Protein AF-A0A965A2P5-F1 (afdb_monomer)

Foldseek 3Di:
DDDDDDDDDDDDDDDDDDDDPPPPPDVDFQAEAEEEEEDAPPPCLVVVQVVVVVVVAAEDEPDALVCVVVVVVVLRDPPDNYHHYYYYDYDPVSVVSVVVSVVVSVVVPHNYYYD

Solvent-accessible surface area (backbone atoms only — not comparable to full-atom values): 7295 Å² total; per-residue (Å²): 141,81,88,77,90,75,82,87,86,86,80,87,82,91,77,83,84,84,74,84,76,74,70,73,89,62,93,73,67,71,60,32,40,36,39,33,44,54,57,63,92,87,69,47,62,65,59,56,44,52,58,36,41,78,73,66,31,50,66,44,69,73,64,57,66,86,51,49,63,55,53,55,56,62,49,40,57,90,84,62,89,73,34,45,37,32,40,36,46,72,48,73,71,56,50,62,55,36,58,59,53,54,50,56,44,43,75,73,62,32,52,72,48,78,88

Radius of gyration: 20.01 Å; Cα contacts (8 Å, |Δi|>4): 129; chains: 1; bounding box: 51×52×35 Å

Sequence (115 aa):
MRWPRQSRDCLHCVCASSRLRLRSRGSLGAVTDVLVITGLSGAGRSQAADDLEDLGWFVVDNLPTALVAQVVEMARQPGDTHHQLCLVVGNASQQADMVGMLRNLRDSGHRVRVL

pLDDT: mean 70.73, std 19.0, range [25.59, 93.0]

Secondary structure (DSSP, 8-state):
--------------------------------EEEEE--STTSSHHHHHHHHHHTT-EEEES--HHHHHHHHHHTT-TT-S--EEEEE--SHHHHHHHHHHHHHHHHTT-EE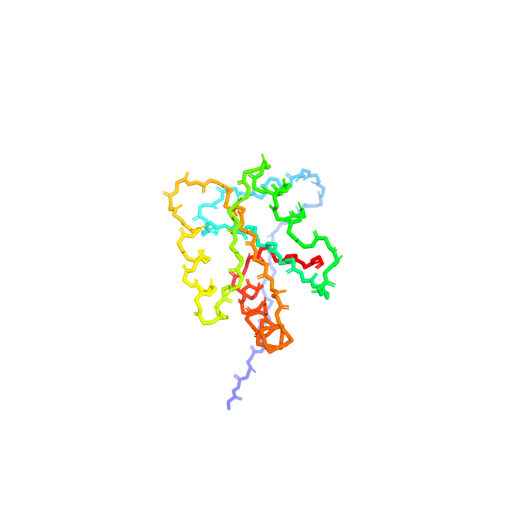EE-

Nearest PDB structures (foldseek):
  2lrh-assembly1_A  TM=5.781E-01  e=2.776E-03  synthetic construct
  2lr0-assembly1_A  TM=6.898E-01  e=2.051E-02  synthetic construct
  2lci-assembly1_A  TM=5.463E-01  e=4.269E-02  synthetic construct
  7sgl-assembly1_D  TM=3.814E-01  e=1.669E+00  Homo sapiens
  4q47-assembly1_A  TM=3.504E-01  e=3.251E+00  Deinococcus radiodurans R1 = ATCC 13939 = DSM 20539

Structure (mmCIF, N/CA/C/O backbone):
data_AF-A0A965A2P5-F1
#
_entry.id   AF-A0A965A2P5-F1
#
loop_
_atom_site.group_PDB
_atom_site.id
_atom_site.type_symbol
_atom_site.label_atom_id
_atom_site.label_alt_id
_atom_site.label_comp_id
_atom_site.label_asym_id
_atom_site.label_entity_id
_atom_site.label_seq_id
_atom_site.pdbx_PDB_ins_code
_atom_site.Cartn_x
_atom_site.Cartn_y
_atom_site.Cartn_z
_atom_site.occupancy
_atom_site.B_iso_or_equiv
_atom_site.auth_seq_id
_atom_site.auth_comp_id
_atom_site.auth_asym_id
_atom_site.auth_atom_id
_atom_site.pdbx_PDB_model_num
ATOM 1 N N . MET A 1 1 ? -7.164 -38.882 18.919 1.00 41.00 1 MET A N 1
ATOM 2 C CA . MET A 1 1 ? -7.378 -37.427 18.754 1.00 41.00 1 MET A CA 1
ATOM 3 C C . MET A 1 1 ? -8.632 -37.256 17.921 1.00 41.00 1 MET A C 1
ATOM 5 O O . MET A 1 1 ? -8.676 -37.712 16.789 1.00 41.00 1 MET A O 1
ATOM 9 N N . ARG A 1 2 ? -9.708 -36.838 18.588 1.00 29.02 2 ARG A N 1
ATOM 10 C CA . ARG A 1 2 ? -11.097 -37.194 18.283 1.00 29.02 2 ARG A CA 1
ATOM 11 C C . ARG A 1 2 ? -11.860 -35.905 17.989 1.00 29.02 2 ARG A C 1
ATOM 13 O O . ARG A 1 2 ? -11.960 -35.063 18.869 1.00 29.02 2 ARG A O 1
ATOM 20 N N . TRP A 1 3 ? -12.381 -35.766 16.777 1.00 25.59 3 TRP A N 1
ATOM 21 C CA . TRP A 1 3 ? -13.472 -34.840 16.470 1.00 25.59 3 TRP A CA 1
ATOM 22 C C . TRP A 1 3 ? -14.785 -35.511 16.897 1.00 25.59 3 TRP A C 1
ATOM 24 O O . TRP A 1 3 ? -15.054 -36.614 16.411 1.00 25.59 3 TRP A O 1
ATOM 34 N N . PRO A 1 4 ? -15.629 -34.903 17.747 1.00 40.41 4 PRO A N 1
ATOM 35 C CA . PRO A 1 4 ? -17.017 -35.306 17.850 1.00 40.41 4 PRO A CA 1
ATOM 36 C C . PRO A 1 4 ? -17.926 -34.269 17.180 1.00 40.41 4 PRO A C 1
ATOM 38 O O . PRO A 1 4 ? -18.017 -33.118 17.595 1.00 40.41 4 PRO A O 1
ATOM 41 N N . ARG A 1 5 ? -18.652 -34.734 16.157 1.00 48.00 5 ARG A N 1
ATOM 42 C CA . ARG A 1 5 ? -19.990 -34.232 15.829 1.00 48.00 5 ARG A CA 1
ATOM 43 C C . ARG A 1 5 ? -20.884 -34.405 17.062 1.00 48.00 5 ARG A C 1
ATOM 45 O O . ARG A 1 5 ? -21.020 -35.527 17.543 1.00 48.00 5 ARG A O 1
ATOM 52 N N . GLN A 1 6 ? -21.555 -33.340 17.480 1.00 46.50 6 GLN A N 1
ATOM 53 C CA . GLN A 1 6 ? -22.758 -33.391 18.314 1.00 46.50 6 GLN A CA 1
ATOM 54 C C . GLN A 1 6 ? -23.691 -32.301 17.759 1.00 46.50 6 GLN A C 1
ATOM 56 O O . GLN A 1 6 ? -23.354 -31.124 17.784 1.00 46.50 6 GLN A O 1
ATOM 61 N N . SER A 1 7 ? -24.600 -32.650 16.840 1.00 37.53 7 SER A N 1
ATOM 62 C CA . SER A 1 7 ? -26.007 -33.004 17.111 1.00 37.53 7 SER A CA 1
ATOM 63 C C . SER A 1 7 ? -26.698 -31.931 17.956 1.00 37.53 7 SER A C 1
ATOM 65 O O . SER A 1 7 ? -26.398 -31.782 19.128 1.00 37.53 7 SER A O 1
ATOM 67 N N . ARG A 1 8 ? -27.503 -31.083 17.309 1.00 42.78 8 ARG A N 1
ATOM 68 C CA . ARG A 1 8 ? -28.975 -31.169 17.354 1.00 42.78 8 ARG A CA 1
ATOM 69 C C . ARG A 1 8 ? -29.522 -30.911 18.759 1.00 42.78 8 ARG A C 1
ATOM 71 O O . ARG A 1 8 ? -29.879 -31.855 19.441 1.00 42.78 8 ARG A O 1
ATOM 78 N N . ASP A 1 9 ? -29.701 -29.633 19.065 1.00 39.19 9 ASP A N 1
ATOM 79 C CA . ASP A 1 9 ? -30.847 -29.166 19.838 1.00 39.19 9 ASP A CA 1
ATOM 80 C C . ASP A 1 9 ? -31.487 -28.019 19.053 1.00 39.19 9 ASP A C 1
ATOM 82 O O . ASP A 1 9 ? -31.053 -26.868 19.061 1.00 39.19 9 ASP A O 1
ATOM 86 N N . CYS A 1 10 ? -32.477 -28.399 18.248 1.00 40.28 10 CYS A N 1
ATOM 87 C CA . CYS A 1 10 ? -33.472 -27.493 17.702 1.00 40.28 10 CYS A CA 1
ATOM 88 C C . CYS A 1 10 ? -34.466 -27.181 18.815 1.00 40.28 10 CYS A C 1
ATOM 90 O O . CYS A 1 10 ? -35.017 -28.131 19.356 1.00 40.28 10 CYS A O 1
ATOM 92 N N . LEU A 1 11 ? -34.775 -25.905 19.062 1.00 43.75 11 LEU A N 1
ATOM 93 C CA . LEU A 1 11 ? -36.150 -25.417 19.259 1.00 43.75 11 LEU A CA 1
ATOM 94 C C . LEU A 1 11 ? -36.168 -23.884 19.414 1.00 43.75 11 LEU A C 1
ATOM 96 O O . LEU A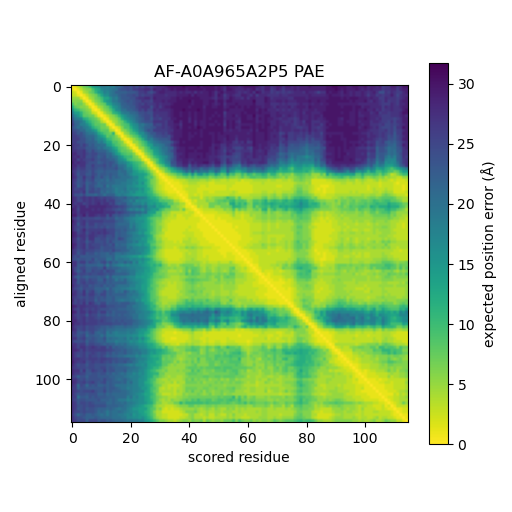 1 11 ? -35.444 -23.328 20.229 1.00 43.75 11 LEU A O 1
ATOM 100 N N . HIS A 1 12 ? -37.059 -23.256 18.637 1.00 37.28 12 HIS A N 1
ATOM 101 C CA . HIS A 1 12 ? -37.387 -21.823 18.533 1.00 37.28 12 HIS A CA 1
ATOM 102 C C . HIS A 1 12 ? -36.300 -20.914 17.921 1.00 37.28 12 HIS A C 1
ATOM 104 O O . HIS A 1 12 ? -35.183 -20.850 18.397 1.00 37.28 12 HIS A O 1
ATOM 110 N N . CYS A 1 13 ? -36.530 -20.130 16.865 1.00 30.77 13 CYS A N 1
ATOM 111 C CA . CYS A 1 13 ? -37.760 -19.506 16.394 1.00 30.77 13 CYS A CA 1
ATOM 112 C C . CYS A 1 13 ? -37.619 -19.152 14.897 1.00 30.77 13 CYS A C 1
ATOM 114 O O . CYS A 1 13 ? -36.551 -18.746 14.439 1.00 30.77 13 CYS A O 1
ATOM 116 N N . VAL A 1 14 ? -38.703 -19.310 14.140 1.00 50.84 14 VAL A N 1
ATOM 117 C CA . VAL A 1 14 ? -38.848 -18.887 12.740 1.00 50.84 14 VAL A CA 1
ATOM 118 C C . VAL A 1 14 ? -38.842 -17.358 12.664 1.00 50.84 14 VAL A C 1
ATOM 120 O O . VAL A 1 14 ? -39.604 -16.730 13.388 1.00 50.84 14 VAL A O 1
ATOM 123 N N . CYS A 1 15 ? -38.082 -16.757 11.742 1.00 33.34 15 CYS A N 1
ATOM 124 C CA . CYS A 1 15 ? -38.563 -15.573 11.019 1.00 33.34 15 CYS A CA 1
ATOM 125 C C . CYS A 1 15 ? -37.743 -15.332 9.744 1.00 33.34 15 CYS A C 1
ATOM 127 O O . CYS A 1 15 ? -36.595 -14.884 9.784 1.00 33.34 15 CYS A O 1
ATOM 129 N N . ALA A 1 16 ? -38.350 -15.644 8.601 1.00 52.34 16 ALA A N 1
ATOM 130 C CA . ALA A 1 16 ? -37.975 -15.056 7.330 1.00 52.34 16 ALA A CA 1
ATOM 131 C C . ALA A 1 16 ? -38.311 -13.555 7.335 1.00 52.34 16 ALA A C 1
ATOM 133 O O . ALA A 1 16 ? -39.257 -13.123 7.988 1.00 52.34 16 ALA A O 1
ATOM 134 N N . SER A 1 17 ? -37.582 -12.813 6.505 1.00 48.44 17 SER A N 1
ATOM 135 C CA . SER A 1 17 ? -37.901 -11.465 6.027 1.00 48.44 17 SER A CA 1
ATOM 136 C C . SER A 1 17 ? -37.445 -10.272 6.867 1.00 48.44 17 SER A C 1
ATOM 138 O O . SER A 1 17 ? -37.768 -10.091 8.036 1.00 48.44 17 SER A O 1
ATOM 140 N N . SER A 1 18 ? -36.850 -9.352 6.110 1.00 39.47 18 SER A N 1
ATOM 141 C CA . SER A 1 18 ? -36.759 -7.914 6.339 1.00 39.47 18 SER A CA 1
ATOM 142 C C . SER A 1 18 ? -35.588 -7.387 7.167 1.00 39.47 18 SER A C 1
ATOM 144 O O . SER A 1 18 ? -35.168 -7.946 8.173 1.00 39.47 18 SER A O 1
ATOM 146 N N . ARG A 1 19 ? -35.140 -6.217 6.701 1.00 41.22 19 ARG A N 1
ATOM 147 C CA . ARG A 1 19 ? -34.220 -5.266 7.325 1.00 41.22 19 ARG A CA 1
ATOM 148 C C . ARG A 1 19 ? -32.764 -5.680 7.294 1.00 41.22 19 ARG A C 1
ATOM 150 O O . ARG A 1 19 ? -32.254 -6.374 8.165 1.00 41.22 19 ARG A O 1
ATOM 157 N N . LEU A 1 20 ? -32.096 -5.143 6.270 1.00 43.22 20 LEU A N 1
ATOM 158 C CA . LEU A 1 20 ? -30.966 -4.239 6.465 1.00 43.22 20 LEU A CA 1
ATOM 159 C C . LEU A 1 20 ? -30.293 -4.481 7.820 1.00 43.22 20 LEU A C 1
ATOM 161 O O . LEU A 1 20 ? -30.565 -3.784 8.798 1.00 43.22 20 LEU A O 1
ATOM 165 N N . ARG A 1 21 ? -29.449 -5.517 7.896 1.00 36.66 21 ARG A N 1
ATOM 166 C CA . ARG A 1 21 ? -28.506 -5.616 9.002 1.00 36.66 21 ARG A CA 1
ATOM 167 C C . ARG A 1 21 ? -27.553 -4.449 8.801 1.00 36.66 21 ARG A C 1
ATOM 169 O O . ARG A 1 21 ? -26.528 -4.584 8.139 1.00 36.66 21 ARG A O 1
ATOM 176 N N . LEU A 1 22 ? -27.922 -3.306 9.375 1.00 44.50 22 LEU A N 1
ATOM 177 C CA . LEU A 1 22 ? -26.990 -2.431 10.060 1.00 44.50 22 LEU A CA 1
ATOM 178 C C . LEU A 1 22 ? -26.169 -3.369 10.939 1.00 44.50 22 LEU A C 1
ATOM 180 O O . LEU A 1 22 ? -26.570 -3.729 12.045 1.00 44.50 22 LEU A O 1
ATOM 184 N N . ARG A 1 23 ? -25.083 -3.894 10.359 1.00 42.31 23 ARG A N 1
ATOM 185 C CA . ARG A 1 23 ? -24.050 -4.593 11.098 1.00 42.31 23 ARG A CA 1
ATOM 186 C C . ARG A 1 23 ? -23.635 -3.579 12.136 1.00 42.31 23 ARG A C 1
ATOM 188 O O . ARG A 1 23 ? -23.101 -2.528 11.793 1.00 42.31 23 ARG A O 1
ATOM 195 N N . SER A 1 24 ? -24.025 -3.879 13.366 1.00 41.44 24 SER A N 1
ATOM 196 C CA . SER A 1 24 ? -23.486 -3.326 14.588 1.00 41.44 24 SER A CA 1
ATOM 197 C C . SER A 1 24 ? -22.106 -2.739 14.317 1.00 41.44 24 SER A C 1
ATOM 199 O O . SER A 1 24 ? -21.156 -3.489 14.074 1.00 41.44 24 SER A O 1
ATOM 201 N N . ARG A 1 25 ? -22.005 -1.407 14.370 1.00 45.88 25 ARG A N 1
ATOM 202 C CA . ARG A 1 25 ? -20.755 -0.694 14.648 1.00 45.88 25 ARG A CA 1
ATOM 203 C C . ARG A 1 25 ? -20.333 -1.027 16.087 1.00 45.88 25 ARG A C 1
ATOM 205 O O . ARG A 1 25 ? -20.275 -0.161 16.948 1.00 45.88 25 ARG A O 1
ATOM 212 N N . GLY A 1 26 ? -20.161 -2.316 16.371 1.00 36.94 26 GLY A N 1
ATOM 213 C CA . GLY A 1 26 ? -19.482 -2.779 17.563 1.00 36.94 26 GLY A CA 1
ATOM 214 C C . GLY A 1 26 ? -18.025 -2.373 17.417 1.00 36.94 26 GLY A C 1
ATOM 215 O O . GLY A 1 26 ? -17.452 -2.511 16.339 1.00 36.94 26 GLY A O 1
ATOM 216 N N . SER A 1 27 ? -17.455 -1.842 18.485 1.00 49.69 27 SER A N 1
ATOM 217 C CA . SER A 1 27 ? -16.062 -1.427 18.623 1.00 49.69 27 SER A CA 1
ATOM 218 C C . SER A 1 27 ? -15.080 -2.615 18.572 1.00 49.69 27 SER A C 1
ATOM 220 O O . SER A 1 27 ? -14.332 -2.860 19.514 1.00 49.69 27 SER A O 1
ATOM 222 N N . LEU A 1 28 ? -15.097 -3.392 17.489 1.00 47.06 28 LEU A N 1
ATOM 223 C CA . LEU A 1 28 ? -14.294 -4.597 17.275 1.00 47.06 28 LEU A CA 1
ATOM 224 C C . LEU A 1 28 ? -13.145 -4.289 16.310 1.00 47.06 28 LEU A C 1
ATOM 226 O O . LEU A 1 28 ? -13.258 -4.595 15.131 1.00 47.06 28 LEU A O 1
ATOM 230 N N . GLY A 1 29 ? -12.070 -3.680 16.825 1.00 50.72 29 GLY A N 1
ATOM 231 C CA . GLY A 1 29 ? -10.821 -3.396 16.102 1.00 50.72 29 GLY A CA 1
ATOM 232 C C . GLY A 1 29 ? -10.985 -2.397 14.952 1.00 50.72 29 GLY A C 1
ATOM 233 O O . GLY A 1 29 ? -11.798 -2.593 14.057 1.00 50.72 29 GLY A O 1
ATOM 234 N N . ALA A 1 30 ? -10.212 -1.312 14.931 1.00 58.69 30 ALA A N 1
ATOM 235 C CA . ALA A 1 30 ? -10.223 -0.416 13.777 1.00 58.69 30 ALA A CA 1
ATOM 236 C C . ALA A 1 30 ? -9.867 -1.222 12.507 1.00 58.69 30 ALA A C 1
ATOM 238 O O . ALA A 1 30 ? -8.797 -1.835 12.417 1.00 58.69 30 ALA A O 1
ATOM 239 N N . VAL A 1 31 ? -10.817 -1.307 11.568 1.00 62.41 31 VAL A N 1
ATOM 240 C CA . VAL A 1 31 ? -10.614 -1.941 10.263 1.00 62.41 31 VAL A CA 1
ATOM 241 C C . VAL A 1 31 ? -9.901 -0.917 9.394 1.00 62.41 31 VAL A C 1
ATOM 243 O O . VAL A 1 31 ? -10.518 0.042 8.945 1.00 62.41 31 VAL A O 1
ATOM 246 N N . THR A 1 32 ? -8.602 -1.112 9.195 1.00 77.75 32 THR A N 1
ATOM 247 C CA . THR A 1 32 ? -7.785 -0.288 8.293 1.00 77.75 32 THR A CA 1
ATOM 248 C C . THR A 1 32 ? -8.054 -0.678 6.838 1.00 77.75 32 THR A C 1
ATOM 250 O O . THR A 1 32 ? -8.011 -1.869 6.496 1.00 77.75 32 THR A O 1
ATOM 253 N N . ASP A 1 33 ? -8.328 0.314 5.993 1.00 85.94 33 ASP A N 1
ATOM 254 C CA . ASP A 1 33 ? -8.341 0.161 4.540 1.00 85.94 33 ASP A CA 1
ATOM 255 C C . ASP A 1 33 ? -6.898 0.295 4.045 1.00 85.94 33 ASP A C 1
ATOM 257 O O . ASP A 1 33 ? -6.259 1.327 4.232 1.00 85.94 33 ASP A O 1
ATOM 261 N N . VAL A 1 34 ? -6.367 -0.769 3.443 1.00 87.75 34 VAL A N 1
ATOM 262 C CA . VAL A 1 34 ? -4.992 -0.816 2.938 1.00 87.75 34 VAL A CA 1
ATOM 263 C C . VAL A 1 34 ? -5.029 -0.946 1.423 1.00 87.75 34 VAL A C 1
ATOM 265 O O . VAL A 1 34 ? -5.551 -1.920 0.876 1.00 87.75 34 VAL A O 1
ATOM 268 N N . LEU A 1 35 ? -4.453 0.027 0.738 1.00 90.19 35 LEU A N 1
ATOM 269 C CA . LEU A 1 35 ? -4.257 0.040 -0.699 1.00 90.19 35 LEU A CA 1
ATOM 270 C C . LEU A 1 35 ? -2.782 -0.201 -0.994 1.00 90.19 35 LEU A C 1
ATOM 272 O O . LEU A 1 35 ? -1.914 0.387 -0.362 1.00 90.19 35 LEU A O 1
ATOM 276 N N . VAL A 1 36 ? -2.489 -1.079 -1.942 1.00 88.88 36 VAL A N 1
ATOM 277 C CA . VAL A 1 36 ? -1.123 -1.323 -2.400 1.00 88.88 36 VAL A CA 1
ATOM 278 C C . VAL A 1 36 ? -1.029 -0.929 -3.857 1.00 88.88 36 VAL A C 1
ATOM 280 O O . VAL A 1 36 ? -1.713 -1.522 -4.687 1.00 88.88 36 VAL A O 1
ATOM 283 N N . ILE A 1 37 ? -0.178 0.044 -4.161 1.00 89.19 37 ILE A N 1
ATOM 284 C CA . ILE A 1 37 ? 0.162 0.420 -5.530 1.00 89.19 37 ILE A CA 1
ATOM 285 C C . ILE A 1 37 ? 1.413 -0.350 -5.929 1.00 89.19 37 ILE A C 1
ATOM 287 O O . ILE A 1 37 ? 2.467 -0.232 -5.298 1.00 89.19 37 ILE A O 1
ATOM 291 N N . THR A 1 38 ? 1.316 -1.113 -7.008 1.00 86.19 38 THR A N 1
ATOM 292 C CA . THR A 1 38 ? 2.460 -1.790 -7.618 1.00 86.19 38 THR A CA 1
ATOM 293 C C . THR A 1 38 ? 2.513 -1.500 -9.118 1.00 86.19 38 THR A C 1
ATOM 295 O O . THR A 1 38 ? 1.604 -0.914 -9.693 1.00 86.19 38 THR A O 1
ATOM 298 N N . GLY A 1 39 ? 3.632 -1.821 -9.767 1.00 82.25 39 GLY A N 1
ATOM 299 C CA . GLY A 1 39 ? 3.836 -1.546 -11.189 1.00 82.25 39 GLY A CA 1
ATOM 300 C C . GLY A 1 39 ? 5.292 -1.287 -11.559 1.00 82.25 39 GLY A C 1
ATOM 301 O O . GLY A 1 39 ? 6.125 -0.936 -10.722 1.00 82.25 39 GLY A O 1
ATOM 302 N N . LEU A 1 40 ? 5.607 -1.460 -12.842 1.00 78.56 40 LEU A N 1
ATOM 303 C CA . LEU A 1 40 ? 6.940 -1.189 -13.385 1.00 78.56 40 LEU A CA 1
ATOM 304 C C . LEU A 1 40 ? 7.293 0.308 -13.290 1.00 78.56 40 LEU A C 1
ATOM 306 O O . LEU A 1 40 ? 6.428 1.166 -13.097 1.00 78.56 40 LEU A O 1
ATOM 310 N N . SER A 1 41 ? 8.584 0.629 -13.407 1.00 75.50 41 SER A N 1
ATOM 311 C CA . SER A 1 41 ? 9.044 2.022 -13.480 1.00 75.50 41 SER A CA 1
ATOM 312 C C . SER A 1 41 ? 8.340 2.751 -14.632 1.00 75.50 41 SER A C 1
ATOM 314 O O . SER A 1 41 ? 8.301 2.235 -15.747 1.00 75.50 41 SER A O 1
ATOM 316 N N . GLY A 1 42 ? 7.750 3.917 -14.356 1.00 79.56 42 GLY A N 1
ATOM 317 C CA . GLY A 1 42 ? 6.988 4.697 -15.340 1.00 79.56 42 GLY A CA 1
ATOM 318 C C . GLY A 1 42 ? 5.494 4.363 -15.455 1.00 79.56 42 GLY A C 1
ATOM 319 O O . GLY A 1 42 ? 4.801 5.019 -16.221 1.00 79.56 42 GLY A O 1
ATOM 320 N N . ALA A 1 43 ? 4.956 3.421 -14.671 1.00 84.56 43 ALA A N 1
ATOM 321 C CA . ALA A 1 43 ? 3.524 3.080 -14.682 1.00 84.56 43 ALA A CA 1
ATOM 322 C C . ALA A 1 43 ? 2.600 4.128 -14.015 1.00 84.56 43 ALA A C 1
ATOM 324 O O . ALA A 1 43 ? 1.434 3.846 -13.767 1.00 84.56 43 ALA A O 1
ATOM 325 N N . GLY A 1 44 ? 3.112 5.317 -13.680 1.00 86.94 44 GLY A N 1
ATOM 326 C CA . GLY A 1 44 ? 2.338 6.361 -12.997 1.00 86.94 44 GLY A CA 1
ATOM 327 C C . GLY A 1 44 ? 2.129 6.130 -11.496 1.00 86.94 44 GLY A C 1
ATOM 328 O O . GLY A 1 44 ? 1.263 6.763 -10.910 1.00 86.94 44 GLY A O 1
ATOM 329 N N . ARG A 1 45 ? 2.922 5.255 -10.853 1.00 89.31 45 ARG A N 1
ATOM 330 C CA . ARG A 1 45 ? 2.805 4.955 -9.409 1.00 89.31 45 ARG A CA 1
ATOM 331 C C . ARG A 1 45 ? 2.910 6.197 -8.526 1.00 89.31 45 ARG A C 1
ATOM 333 O O . ARG A 1 45 ? 2.134 6.320 -7.592 1.00 89.31 45 ARG A O 1
ATOM 340 N N . SER A 1 46 ? 3.851 7.089 -8.837 1.00 88.31 46 SER A N 1
ATOM 341 C CA . SER A 1 46 ? 4.031 8.350 -8.110 1.00 88.31 46 SER A CA 1
ATOM 342 C C . SER A 1 46 ? 2.818 9.261 -8.274 1.00 88.31 46 SER A C 1
ATOM 344 O O . SER A 1 46 ? 2.303 9.733 -7.280 1.00 88.31 46 SER A O 1
ATOM 346 N N . GLN A 1 47 ? 2.270 9.385 -9.488 1.00 91.69 47 GLN A N 1
ATOM 347 C CA . GLN A 1 47 ? 1.055 10.175 -9.702 1.00 91.69 47 GLN A CA 1
ATOM 348 C C . GLN A 1 47 ? -0.140 9.608 -8.925 1.00 91.69 47 GLN A C 1
ATOM 350 O O . GLN A 1 47 ? -0.861 10.347 -8.275 1.00 91.69 47 GLN A O 1
ATOM 355 N N . ALA A 1 48 ? -0.333 8.286 -8.950 1.00 90.94 48 ALA A N 1
ATOM 356 C CA . ALA A 1 48 ? -1.407 7.648 -8.193 1.00 90.94 48 ALA A CA 1
ATOM 357 C C . ALA A 1 48 ? -1.221 7.790 -6.671 1.00 90.94 48 ALA A C 1
ATOM 359 O O . ALA A 1 48 ? -2.202 7.840 -5.938 1.00 90.94 48 ALA A O 1
ATOM 360 N N . ALA A 1 49 ? 0.025 7.827 -6.198 1.00 89.75 49 ALA A N 1
ATOM 361 C CA . ALA A 1 49 ? 0.360 8.116 -4.811 1.00 89.75 49 ALA A CA 1
ATOM 362 C C . ALA A 1 49 ? 0.016 9.566 -4.443 1.00 89.75 49 ALA A C 1
ATOM 364 O O . ALA A 1 49 ? -0.690 9.765 -3.460 1.00 89.75 49 ALA A O 1
ATOM 365 N N . ASP A 1 50 ? 0.429 10.534 -5.260 1.00 91.38 50 ASP A N 1
ATOM 366 C CA . ASP A 1 50 ? 0.135 11.957 -5.058 1.00 91.38 50 ASP A CA 1
ATOM 367 C C . ASP A 1 50 ? -1.388 12.200 -5.021 1.00 91.38 50 ASP A C 1
ATOM 369 O O . ASP A 1 50 ? -1.909 12.801 -4.084 1.00 91.38 50 ASP A O 1
ATOM 373 N N . ASP A 1 51 ? -2.132 11.622 -5.973 1.00 93.00 51 ASP A N 1
ATOM 374 C CA . ASP A 1 51 ? -3.595 11.732 -6.029 1.00 93.00 51 ASP A CA 1
ATOM 375 C C . ASP A 1 51 ? -4.272 11.135 -4.775 1.00 93.00 51 ASP A C 1
ATOM 377 O O . ASP A 1 51 ? -5.318 11.607 -4.328 1.00 93.00 51 ASP A O 1
ATOM 381 N N . LEU A 1 52 ? -3.709 10.064 -4.204 1.00 90.50 52 LEU A N 1
ATOM 382 C CA . LEU A 1 52 ? -4.229 9.451 -2.979 1.00 90.50 52 LEU A CA 1
ATOM 383 C C . LEU A 1 52 ? -3.917 10.290 -1.741 1.00 90.50 52 LEU A C 1
ATOM 385 O O . LEU A 1 52 ? -4.763 10.375 -0.849 1.00 90.50 52 LEU A O 1
ATOM 389 N N . GLU A 1 53 ? -2.739 10.904 -1.685 1.00 89.50 53 GLU A N 1
ATOM 390 C CA . GLU A 1 53 ? -2.366 11.827 -0.614 1.00 89.50 53 GLU A CA 1
ATOM 391 C C . GLU A 1 53 ? -3.324 13.025 -0.576 1.00 89.50 53 GLU A C 1
ATOM 393 O O . GLU A 1 53 ? -3.870 13.342 0.484 1.00 89.50 53 GLU A O 1
ATOM 398 N N . ASP A 1 54 ? -3.655 13.590 -1.741 1.00 90.62 54 ASP A N 1
ATOM 399 C CA . ASP A 1 54 ? -4.651 14.661 -1.884 1.00 90.62 54 ASP A CA 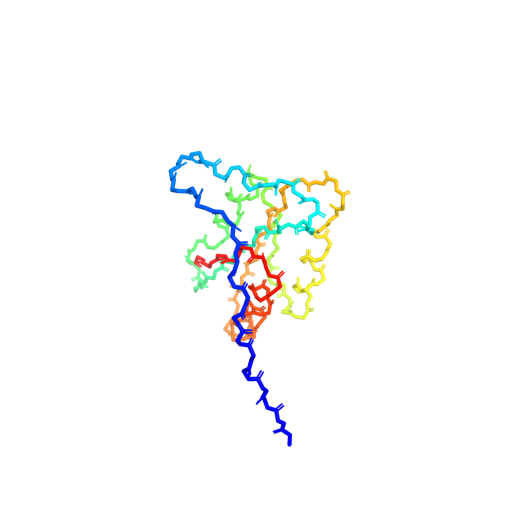1
ATOM 400 C C . ASP A 1 54 ? -6.058 14.239 -1.419 1.00 90.62 54 ASP A C 1
ATOM 402 O O . ASP A 1 54 ? -6.837 15.051 -0.912 1.00 90.62 54 ASP A O 1
ATOM 406 N N . LEU A 1 55 ? -6.394 12.952 -1.550 1.00 88.69 55 LEU A N 1
ATOM 407 C CA . LEU A 1 55 ? -7.648 12.368 -1.058 1.00 88.69 55 LEU A CA 1
ATOM 408 C C . LEU A 1 55 ? -7.627 12.051 0.447 1.00 88.69 55 LEU A C 1
ATOM 410 O O . LEU A 1 55 ? -8.636 11.583 0.982 1.00 88.69 55 LEU A O 1
ATOM 414 N N . GLY A 1 56 ? -6.511 12.310 1.132 1.00 85.38 56 GLY A N 1
ATOM 415 C CA . GLY A 1 56 ? -6.344 12.086 2.566 1.00 85.38 56 GLY A CA 1
ATOM 416 C C . GLY A 1 56 ? -5.864 10.683 2.938 1.00 85.38 56 GLY A C 1
ATOM 417 O O . GLY A 1 56 ? -6.005 10.283 4.095 1.00 85.38 56 GLY A O 1
ATOM 418 N N . TRP A 1 57 ? -5.309 9.921 1.990 1.00 89.19 57 TRP A N 1
ATOM 419 C CA . TRP A 1 57 ? -4.653 8.650 2.298 1.00 89.19 57 TRP A CA 1
ATOM 420 C C . TRP A 1 57 ? -3.271 8.894 2.898 1.00 89.19 57 TRP A C 1
ATOM 422 O O . TRP A 1 57 ? -2.515 9.747 2.443 1.00 89.19 57 TRP A O 1
ATOM 432 N N . PHE A 1 58 ? -2.891 8.070 3.873 1.00 87.75 58 PHE A N 1
ATOM 433 C CA . PHE A 1 58 ? -1.518 8.030 4.352 1.00 87.75 58 PHE A CA 1
ATOM 434 C C . PHE A 1 58 ? -0.673 7.198 3.388 1.00 87.75 58 PHE A C 1
ATOM 436 O O . PHE A 1 58 ? -0.777 5.971 3.367 1.00 87.75 58 PHE A O 1
ATOM 443 N N . VAL A 1 59 ? 0.131 7.859 2.560 1.00 88.81 59 VAL A N 1
ATOM 444 C CA . VAL A 1 59 ? 0.933 7.206 1.524 1.00 88.81 59 VAL A CA 1
ATOM 445 C C . VAL A 1 59 ? 2.347 6.931 2.029 1.00 88.81 59 VAL A C 1
ATOM 447 O O . VAL A 1 59 ? 3.015 7.807 2.571 1.00 88.81 59 VAL A O 1
ATOM 450 N N . VAL A 1 60 ? 2.824 5.700 1.838 1.00 87.31 60 VAL A N 1
ATOM 451 C CA . VAL A 1 60 ? 4.189 5.289 2.179 1.00 87.31 60 VAL A CA 1
ATOM 452 C C . VAL A 1 60 ? 4.823 4.582 0.987 1.00 87.31 60 VAL A C 1
ATOM 454 O O . VAL A 1 60 ? 4.354 3.523 0.565 1.00 87.31 60 VAL A O 1
ATOM 457 N N . ASP A 1 61 ? 5.910 5.146 0.463 1.00 85.69 61 ASP A N 1
ATOM 458 C CA . ASP A 1 61 ? 6.684 4.566 -0.639 1.00 85.69 61 ASP A CA 1
ATOM 459 C C . ASP A 1 61 ? 7.954 3.858 -0.150 1.00 85.69 61 ASP A C 1
ATOM 461 O O . ASP A 1 61 ? 8.514 4.174 0.900 1.00 85.69 61 ASP A O 1
ATOM 465 N N . ASN A 1 62 ? 8.401 2.871 -0.928 1.00 76.75 62 ASN A N 1
ATOM 466 C CA . ASN A 1 62 ? 9.625 2.094 -0.735 1.00 76.75 62 ASN A CA 1
ATOM 467 C C . ASN A 1 62 ? 9.780 1.464 0.660 1.00 76.75 62 ASN A C 1
ATOM 469 O O . ASN A 1 62 ? 10.898 1.164 1.088 1.00 76.75 62 ASN A O 1
ATOM 473 N N . LEU A 1 63 ? 8.670 1.207 1.358 1.00 78.94 63 LEU A N 1
ATOM 474 C CA . LEU A 1 63 ? 8.705 0.635 2.697 1.00 78.94 63 LEU A CA 1
ATOM 475 C C . LEU A 1 63 ? 9.223 -0.817 2.657 1.00 78.94 63 LEU A C 1
ATOM 477 O O . LEU A 1 63 ? 8.723 -1.637 1.879 1.00 78.94 63 LEU A O 1
ATOM 481 N N . PRO A 1 64 ? 10.189 -1.187 3.514 1.00 79.94 64 PRO A N 1
ATOM 482 C CA . PRO A 1 64 ? 10.538 -2.583 3.733 1.00 79.94 64 PRO A CA 1
ATOM 483 C C . PRO A 1 64 ? 9.322 -3.377 4.222 1.00 79.94 64 PRO A C 1
ATOM 485 O O . PRO A 1 64 ? 8.637 -2.959 5.156 1.00 79.94 64 PRO A O 1
ATOM 488 N N . THR A 1 65 ? 9.096 -4.568 3.664 1.00 78.75 65 THR A N 1
ATOM 489 C CA . THR A 1 65 ? 7.953 -5.433 4.013 1.00 78.75 65 THR A CA 1
ATOM 490 C C . THR A 1 65 ? 7.866 -5.729 5.517 1.00 78.75 65 THR A C 1
ATOM 492 O O . THR A 1 65 ? 6.773 -5.834 6.068 1.00 78.75 65 THR A O 1
ATOM 495 N N . ALA A 1 66 ? 9.011 -5.787 6.206 1.00 80.69 66 ALA A N 1
ATOM 496 C CA . ALA A 1 66 ? 9.090 -5.992 7.652 1.00 80.69 66 ALA A CA 1
ATOM 497 C C . ALA A 1 66 ? 8.429 -4.871 8.483 1.00 80.69 66 ALA A C 1
ATOM 499 O O . ALA A 1 66 ? 7.958 -5.131 9.587 1.00 80.69 66 ALA A O 1
ATOM 500 N N . LEU A 1 67 ? 8.372 -3.640 7.963 1.00 81.12 67 LEU A N 1
ATOM 501 C CA . LEU A 1 67 ? 7.813 -2.478 8.665 1.00 81.12 67 LEU A CA 1
ATOM 502 C C . LEU A 1 67 ? 6.328 -2.251 8.359 1.00 81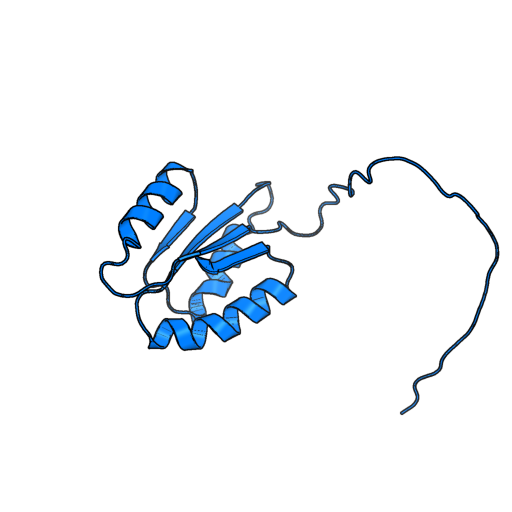.12 67 LEU A C 1
ATOM 504 O O . LEU A 1 67 ? 5.657 -1.526 9.089 1.00 81.12 67 LEU A O 1
ATOM 508 N N . VAL A 1 68 ? 5.784 -2.905 7.328 1.00 81.69 68 VAL A N 1
ATOM 509 C CA . VAL A 1 68 ? 4.370 -2.781 6.932 1.00 81.69 68 VAL A CA 1
ATOM 510 C C . VAL A 1 68 ? 3.437 -3.088 8.102 1.00 81.69 68 VAL A C 1
ATOM 512 O O . VAL A 1 68 ? 2.487 -2.352 8.340 1.00 81.69 68 VAL A O 1
ATOM 515 N N . ALA A 1 69 ? 3.730 -4.145 8.865 1.00 79.94 69 ALA A N 1
ATOM 516 C CA . ALA A 1 69 ? 2.927 -4.537 10.023 1.00 79.94 69 ALA A CA 1
ATOM 517 C C . ALA A 1 69 ? 2.846 -3.421 11.075 1.00 79.94 69 ALA A C 1
ATOM 519 O O . ALA A 1 69 ? 1.779 -3.155 11.621 1.00 79.94 69 ALA A O 1
ATOM 520 N N . GLN A 1 70 ? 3.973 -2.754 11.334 1.00 82.38 70 GLN A N 1
ATOM 521 C CA . GLN A 1 70 ? 4.050 -1.666 12.304 1.00 82.38 70 GLN A CA 1
ATOM 522 C C . GLN A 1 70 ? 3.292 -0.438 11.812 1.00 82.38 70 GLN A C 1
ATOM 524 O O . GLN A 1 70 ? 2.546 0.150 12.584 1.00 82.38 70 GLN A O 1
ATOM 529 N N . VAL A 1 71 ? 3.420 -0.088 10.530 1.00 82.38 71 VAL A N 1
ATOM 530 C CA . VAL A 1 71 ? 2.682 1.038 9.938 1.00 82.38 71 VAL A CA 1
ATOM 531 C C . VAL A 1 71 ? 1.174 0.790 9.979 1.00 82.38 71 VAL A C 1
ATOM 533 O O . VAL A 1 71 ? 0.425 1.689 10.348 1.00 82.38 71 VAL A O 1
ATOM 536 N N . VAL A 1 72 ? 0.719 -0.430 9.681 1.00 79.69 72 VAL A N 1
ATOM 537 C CA . VAL A 1 72 ? -0.703 -0.803 9.795 1.00 79.69 72 VAL A CA 1
ATOM 538 C C . VAL A 1 72 ? -1.196 -0.694 11.241 1.00 79.69 72 VAL A C 1
ATOM 540 O O . VAL A 1 72 ? -2.310 -0.230 11.474 1.00 79.69 72 VAL A O 1
ATOM 543 N N . GLU A 1 73 ? -0.376 -1.085 12.217 1.00 78.31 73 GLU A N 1
ATOM 544 C CA . GLU A 1 73 ? -0.737 -0.993 13.635 1.00 78.31 73 GLU A CA 1
ATOM 545 C C . GLU A 1 73 ? -0.687 0.454 14.164 1.00 78.31 73 GLU A C 1
ATOM 547 O O . GLU A 1 73 ? -1.490 0.849 15.006 1.00 78.31 73 GLU A O 1
ATOM 552 N N . MET A 1 74 ? 0.200 1.297 13.630 1.00 74.50 74 MET A N 1
ATOM 553 C CA . MET A 1 74 ? 0.190 2.740 13.891 1.00 74.50 74 MET A CA 1
ATOM 554 C C . MET A 1 74 ? -1.038 3.411 13.273 1.00 74.50 74 MET A C 1
ATOM 556 O O . MET A 1 74 ? -1.661 4.257 13.910 1.00 74.50 74 MET A O 1
ATOM 560 N N . ALA A 1 75 ? -1.449 2.965 12.087 1.00 72.44 75 ALA A N 1
ATOM 561 C CA . ALA A 1 75 ? -2.707 3.334 11.443 1.00 72.44 75 ALA A CA 1
ATOM 562 C C . ALA A 1 75 ? -3.936 2.702 12.129 1.00 72.44 75 ALA A C 1
ATOM 564 O O . ALA A 1 75 ? -5.005 2.611 11.538 1.00 72.44 75 ALA A O 1
ATOM 565 N N . ARG A 1 76 ? -3.810 2.206 13.363 1.00 70.38 76 ARG A N 1
ATOM 566 C CA . ARG A 1 76 ? -4.899 1.619 14.152 1.00 70.38 76 ARG A CA 1
ATOM 567 C C . ARG A 1 76 ? -5.264 2.445 15.384 1.00 70.38 76 ARG A C 1
ATOM 569 O O . ARG A 1 76 ? -5.983 1.946 16.249 1.00 70.38 76 ARG A O 1
ATOM 576 N N . GLN A 1 77 ? -4.802 3.698 15.475 1.00 60.97 77 GLN A N 1
ATOM 577 C CA . GLN A 1 77 ? -5.014 4.525 16.664 1.00 60.97 77 GLN A CA 1
ATOM 578 C C . GLN A 1 77 ? -6.501 4.597 17.072 1.00 60.97 77 GLN A C 1
ATOM 580 O O . GLN A 1 77 ? -7.362 4.901 16.235 1.00 60.97 77 GLN A O 1
ATOM 585 N N . PRO A 1 78 ? -6.814 4.310 18.352 1.00 49.44 78 PRO A N 1
ATOM 586 C CA . PRO A 1 78 ? -8.180 4.252 18.846 1.00 49.44 78 PRO A CA 1
ATOM 587 C C . PRO A 1 78 ? -8.798 5.652 18.865 1.00 49.44 78 PRO A C 1
ATOM 589 O O . PRO A 1 78 ? -8.362 6.522 19.613 1.00 49.44 78 P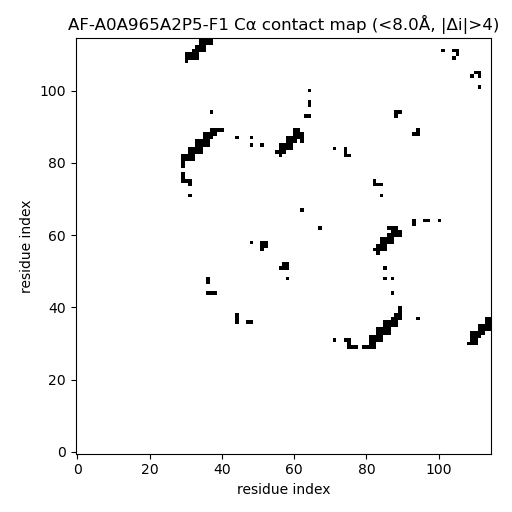RO A O 1
ATOM 592 N N . GLY A 1 79 ? -9.831 5.855 18.049 1.00 55.78 79 GLY 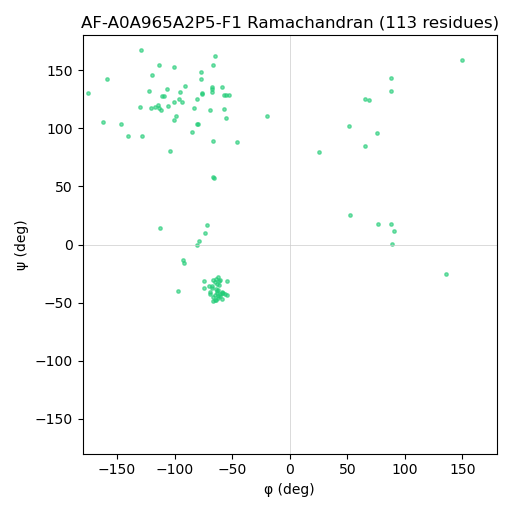A N 1
ATOM 593 C CA . GLY A 1 79 ? -10.575 7.116 17.976 1.00 55.78 79 GLY A CA 1
ATOM 594 C C . GLY A 1 79 ? -10.873 7.559 16.551 1.00 55.78 79 GLY A C 1
ATOM 595 O O . GLY A 1 79 ? -11.890 8.215 16.333 1.00 55.78 79 GLY A O 1
ATOM 596 N N . ASP A 1 80 ? -10.059 7.133 15.583 1.00 58.09 80 ASP A N 1
ATOM 597 C CA . ASP A 1 80 ? -10.339 7.398 14.177 1.00 58.09 80 ASP A CA 1
ATOM 598 C C . ASP A 1 80 ? -11.155 6.266 13.551 1.00 58.09 80 ASP A C 1
ATOM 600 O O . ASP A 1 80 ? -10.921 5.080 13.800 1.00 58.09 80 ASP A O 1
ATOM 604 N N . THR A 1 81 ? -12.163 6.635 12.766 1.00 53.41 81 THR A N 1
ATOM 605 C CA . THR A 1 81 ? -13.131 5.663 12.229 1.00 53.41 81 THR A CA 1
ATOM 606 C C . THR A 1 81 ? -12.738 5.117 10.863 1.00 53.41 81 THR A C 1
ATOM 608 O O . THR A 1 81 ? -13.298 4.095 10.466 1.00 53.41 81 THR A O 1
ATOM 611 N N . HIS A 1 82 ? -11.797 5.757 10.163 1.00 56.31 82 HIS A N 1
ATOM 612 C CA . HIS A 1 82 ? -11.327 5.331 8.846 1.00 56.31 82 HIS A CA 1
ATOM 613 C C . HIS A 1 82 ? -9.843 5.659 8.691 1.00 56.31 82 HIS A C 1
ATOM 615 O O . HIS A 1 82 ? -9.482 6.799 8.431 1.00 56.31 82 HIS A O 1
ATOM 621 N N . HIS A 1 83 ? -8.993 4.644 8.812 1.00 74.00 83 HIS A N 1
ATOM 622 C CA . HIS A 1 83 ? -7.575 4.771 8.492 1.00 74.00 83 HIS A CA 1
ATOM 623 C C . HIS A 1 83 ? -7.343 4.222 7.088 1.00 74.00 83 HIS A C 1
ATOM 625 O O . HIS A 1 83 ? -7.500 3.020 6.854 1.00 74.00 83 HIS A O 1
ATOM 631 N N . GLN A 1 84 ? -7.034 5.124 6.161 1.00 86.00 84 GLN A N 1
ATOM 632 C CA . GLN A 1 84 ? -6.746 4.840 4.759 1.00 86.00 84 GLN A CA 1
ATOM 633 C C . GLN A 1 84 ? -5.227 4.851 4.559 1.00 86.00 84 GLN A C 1
ATOM 635 O O . GLN A 1 84 ? -4.596 5.902 4.615 1.00 86.00 84 GLN A O 1
ATOM 640 N N . LEU A 1 85 ? -4.631 3.674 4.372 1.00 88.31 85 LEU A N 1
ATOM 641 C CA . LEU A 1 85 ? -3.190 3.486 4.190 1.00 88.31 85 LEU A CA 1
ATOM 642 C C . LEU A 1 85 ? -2.899 3.097 2.742 1.00 88.31 85 LEU A C 1
ATOM 644 O O . LEU A 1 85 ? -3.457 2.121 2.249 1.00 88.31 85 LEU A O 1
ATOM 648 N N . CYS A 1 86 ? -1.987 3.802 2.084 1.00 90.19 86 CYS A N 1
ATOM 649 C CA . CYS A 1 86 ? -1.464 3.439 0.774 1.00 90.19 86 CYS A CA 1
ATOM 650 C C . CYS A 1 86 ? 0.007 3.017 0.883 1.00 90.19 86 CYS A C 1
ATOM 652 O O . CYS A 1 86 ? 0.835 3.739 1.430 1.00 90.19 86 CYS A O 1
ATOM 654 N N . LEU A 1 87 ? 0.340 1.846 0.346 1.00 89.00 87 LEU A N 1
ATOM 655 C CA . LEU A 1 87 ? 1.691 1.297 0.288 1.00 89.00 87 LEU A CA 1
ATOM 656 C C . LEU A 1 87 ? 2.138 1.227 -1.169 1.00 89.00 87 LEU A C 1
ATOM 658 O O . LEU A 1 87 ? 1.559 0.484 -1.962 1.00 89.00 87 LEU A O 1
ATOM 662 N N . VAL A 1 88 ? 3.186 1.958 -1.524 1.00 88.38 88 VAL A N 1
ATOM 663 C CA . VAL A 1 88 ? 3.766 1.909 -2.867 1.00 88.38 88 VAL A CA 1
ATOM 664 C C . VAL A 1 88 ? 4.942 0.935 -2.866 1.00 88.38 88 VAL A C 1
ATOM 666 O O . VAL A 1 88 ? 5.867 1.036 -2.060 1.00 88.38 88 VAL A O 1
ATOM 669 N N . VAL A 1 89 ? 4.893 -0.048 -3.768 1.00 85.81 89 VAL A N 1
ATOM 670 C CA . VAL A 1 89 ? 5.903 -1.107 -3.885 1.00 85.81 89 VAL A CA 1
ATOM 671 C C . VAL A 1 89 ? 6.676 -0.933 -5.184 1.00 85.81 89 VAL A C 1
ATOM 673 O O . VAL A 1 89 ? 6.112 -1.027 -6.277 1.00 85.81 89 VAL A O 1
ATOM 676 N N . GLY A 1 90 ? 7.977 -0.663 -5.062 1.00 77.31 90 GLY A N 1
ATOM 677 C C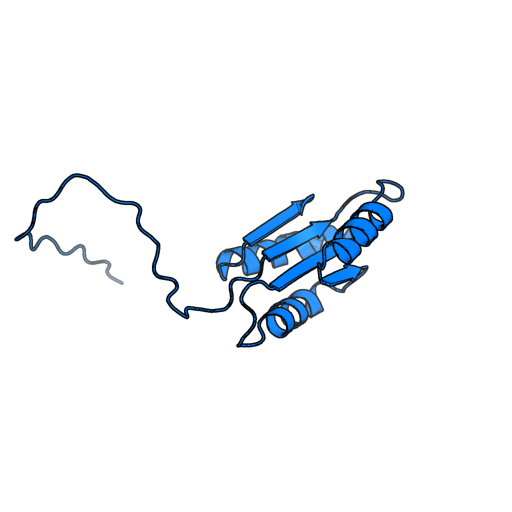A . GLY A 1 90 ? 8.807 -0.237 -6.186 1.00 77.31 90 GLY A CA 1
ATOM 678 C C . GLY A 1 90 ? 9.611 -1.326 -6.879 1.00 77.31 90 GLY A C 1
ATOM 679 O O . GLY A 1 90 ? 9.728 -1.302 -8.104 1.00 77.31 90 GLY A O 1
ATOM 680 N N . ASN A 1 91 ? 10.185 -2.265 -6.130 1.00 78.75 91 ASN A N 1
ATOM 681 C CA . ASN A 1 91 ? 11.110 -3.247 -6.693 1.00 78.75 91 ASN A CA 1
ATOM 682 C C . ASN A 1 91 ? 10.551 -4.679 -6.653 1.00 78.75 91 ASN A C 1
ATOM 684 O O . ASN A 1 91 ? 9.707 -5.026 -5.828 1.00 78.75 91 ASN A O 1
ATOM 688 N N . ALA A 1 92 ? 11.035 -5.528 -7.565 1.00 75.12 92 ALA A N 1
ATOM 689 C CA . ALA A 1 92 ? 10.560 -6.906 -7.707 1.00 75.12 92 ALA A CA 1
ATOM 690 C C . ALA A 1 92 ? 10.799 -7.754 -6.441 1.00 75.12 92 ALA A C 1
ATOM 692 O O . ALA A 1 92 ? 9.993 -8.624 -6.118 1.00 75.12 92 ALA A O 1
ATOM 693 N N . SER A 1 93 ? 11.874 -7.468 -5.696 1.00 76.38 93 SER A N 1
ATOM 694 C CA . SER A 1 93 ? 12.181 -8.137 -4.425 1.00 76.38 93 SER A CA 1
ATOM 695 C C . SER A 1 93 ? 11.107 -7.850 -3.373 1.00 76.38 93 SER A C 1
ATOM 697 O O . SER A 1 93 ? 10.569 -8.771 -2.770 1.00 76.38 93 SER A O 1
ATOM 699 N N . GLN A 1 94 ? 10.729 -6.581 -3.206 1.00 74.81 94 GLN A N 1
ATOM 700 C CA . GLN A 1 94 ? 9.662 -6.160 -2.302 1.00 74.81 94 GLN A CA 1
ATOM 701 C C . GLN A 1 94 ? 8.311 -6.726 -2.737 1.00 74.81 94 GLN A C 1
ATOM 703 O O . GLN A 1 94 ? 7.527 -7.127 -1.884 1.00 74.81 94 GLN A O 1
ATOM 708 N N . GLN A 1 95 ? 8.034 -6.802 -4.044 1.00 74.12 95 GLN A N 1
ATOM 709 C CA . GLN A 1 95 ? 6.786 -7.384 -4.550 1.00 74.12 95 GLN A CA 1
ATOM 710 C C . GLN A 1 95 ? 6.630 -8.853 -4.141 1.00 74.12 95 GLN A C 1
ATOM 712 O O . GLN A 1 95 ? 5.541 -9.244 -3.720 1.00 74.12 95 GLN A O 1
ATOM 717 N N . ALA A 1 96 ? 7.700 -9.652 -4.220 1.00 77.38 96 ALA A N 1
ATOM 718 C CA . ALA A 1 96 ? 7.666 -11.060 -3.827 1.00 77.38 96 ALA A CA 1
ATOM 719 C C . ALA A 1 96 ? 7.339 -11.234 -2.333 1.00 77.38 96 ALA A C 1
ATOM 721 O O . ALA A 1 96 ? 6.446 -12.008 -1.980 1.00 77.38 96 ALA A O 1
ATOM 722 N N . ASP A 1 97 ? 7.995 -10.457 -1.469 1.00 77.56 97 ASP A N 1
ATOM 723 C CA . ASP A 1 97 ? 7.786 -10.518 -0.019 1.00 77.56 97 ASP A CA 1
ATOM 724 C C . ASP A 1 97 ? 6.414 -9.957 0.394 1.00 77.56 97 ASP A C 1
ATOM 726 O O . ASP A 1 97 ? 5.754 -10.477 1.302 1.00 77.56 97 ASP A O 1
ATOM 730 N N . MET A 1 98 ? 5.940 -8.916 -0.299 1.00 77.62 98 MET A N 1
ATOM 731 C CA . MET A 1 98 ? 4.672 -8.252 0.001 1.00 77.62 98 MET A CA 1
ATOM 732 C C . MET A 1 98 ? 3.476 -9.192 -0.175 1.00 77.62 98 MET A C 1
ATOM 734 O O . MET A 1 98 ? 2.525 -9.121 0.599 1.00 77.62 98 MET A O 1
ATOM 738 N N . VAL A 1 99 ? 3.517 -10.128 -1.130 1.00 79.75 99 VAL A N 1
ATOM 739 C CA . VAL A 1 99 ? 2.422 -11.096 -1.341 1.00 79.75 99 VAL A CA 1
ATOM 740 C C . VAL A 1 99 ? 2.140 -11.920 -0.081 1.00 79.75 9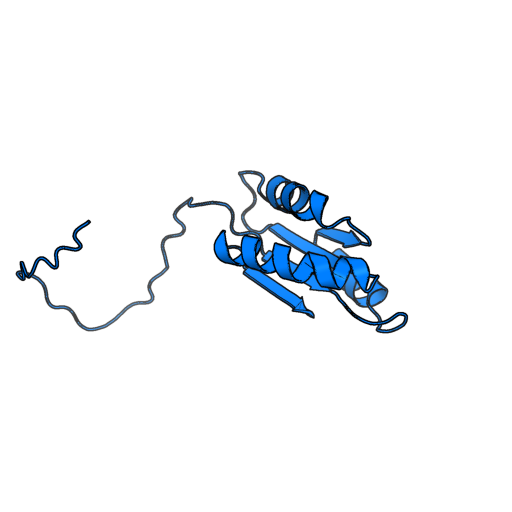9 VAL A C 1
ATOM 742 O O . VAL A 1 99 ? 0.974 -12.146 0.253 1.00 79.75 99 VAL A O 1
ATOM 745 N N . GLY A 1 100 ? 3.185 -12.356 0.630 1.00 82.12 100 GLY A N 1
ATOM 746 C CA . GLY A 1 100 ? 3.039 -13.086 1.891 1.00 82.12 100 GLY A CA 1
ATOM 747 C C . GLY A 1 100 ? 2.439 -12.210 2.990 1.00 82.12 100 GLY A C 1
ATOM 748 O O . GLY A 1 100 ? 1.488 -12.612 3.660 1.00 82.12 100 GLY A O 1
ATOM 749 N N . MET A 1 101 ? 2.931 -10.977 3.111 1.00 82.12 101 MET A N 1
ATOM 750 C CA . MET A 1 101 ? 2.447 -10.013 4.099 1.00 82.12 101 MET A CA 1
ATOM 751 C C . MET A 1 101 ? 0.972 -9.636 3.884 1.00 82.12 101 MET A C 1
ATOM 753 O O . MET A 1 101 ? 0.199 -9.572 4.839 1.00 82.12 101 MET A O 1
ATOM 757 N N . LEU A 1 102 ? 0.540 -9.456 2.632 1.00 83.38 102 LEU A N 1
ATOM 758 C CA . LEU A 1 102 ? -0.848 -9.110 2.307 1.00 83.38 102 LEU A CA 1
ATOM 759 C C . LEU A 1 102 ? -1.841 -10.208 2.695 1.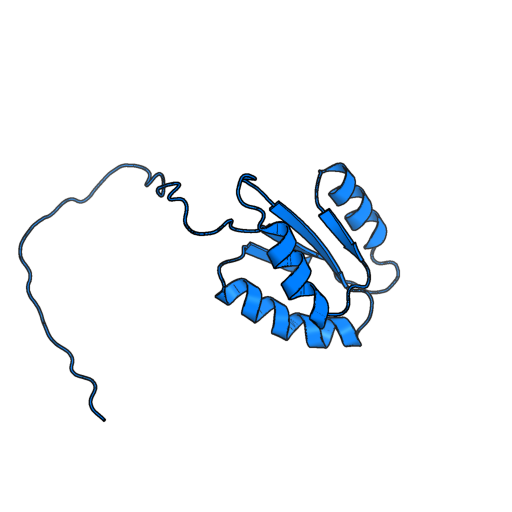00 83.38 102 LEU A C 1
ATOM 761 O O . LEU A 1 102 ? -2.986 -9.896 3.022 1.00 83.38 102 LEU A O 1
ATOM 765 N N . ARG A 1 103 ? -1.425 -11.481 2.679 1.00 82.62 103 ARG A N 1
ATOM 766 C CA . ARG A 1 103 ? -2.257 -12.586 3.182 1.00 82.62 103 ARG A CA 1
ATOM 767 C C . ARG A 1 103 ? -2.490 -12.443 4.681 1.00 82.62 103 ARG A C 1
ATOM 769 O O . ARG A 1 103 ? -3.641 -12.441 5.098 1.00 82.62 103 ARG A O 1
ATOM 776 N N . ASN A 1 104 ? -1.430 -12.186 5.448 1.00 83.12 104 ASN A N 1
ATOM 777 C CA . ASN A 1 104 ? -1.531 -11.976 6.893 1.00 83.12 104 ASN A CA 1
ATOM 778 C C . ASN A 1 104 ? -2.457 -10.799 7.237 1.00 83.12 104 ASN A C 1
ATOM 780 O O . ASN A 1 104 ? -3.268 -10.903 8.152 1.00 83.12 104 ASN A O 1
ATOM 784 N N . LEU A 1 105 ? -2.379 -9.702 6.472 1.00 79.88 105 LEU A N 1
ATOM 785 C CA . LEU A 1 105 ? -3.250 -8.536 6.662 1.00 79.88 105 LEU A CA 1
ATOM 786 C C . LEU A 1 105 ? -4.722 -8.824 6.330 1.00 79.88 105 LEU A C 1
ATOM 788 O O . LEU A 1 105 ? -5.624 -8.305 6.987 1.00 79.88 105 LEU A O 1
ATOM 792 N N . ARG A 1 106 ? -4.994 -9.651 5.315 1.00 80.19 106 ARG A N 1
ATOM 793 C CA . ARG A 1 106 ? -6.368 -10.084 5.018 1.00 80.19 106 ARG A CA 1
ATOM 794 C C . ARG A 1 106 ? -6.907 -11.012 6.101 1.00 80.19 106 ARG A C 1
ATOM 796 O O . ARG A 1 106 ? -8.056 -10.850 6.505 1.00 80.19 106 ARG A O 1
ATOM 803 N N . ASP A 1 107 ? -6.082 -11.932 6.592 1.00 82.12 107 ASP A N 1
ATOM 804 C CA . ASP A 1 107 ? -6.457 -12.881 7.643 1.00 82.12 107 ASP A CA 1
ATOM 805 C C . ASP A 1 107 ? -6.720 -12.178 8.984 1.00 82.12 107 ASP A C 1
ATOM 807 O O . ASP A 1 107 ? -7.594 -12.598 9.742 1.00 82.12 107 ASP A O 1
ATOM 811 N N . SER A 1 108 ? -6.045 -11.053 9.252 1.00 76.81 108 SER A N 1
ATOM 812 C CA . SER A 1 108 ? -6.322 -10.199 10.414 1.00 76.81 108 SER A CA 1
ATOM 813 C C . SER A 1 108 ? -7.540 -9.276 10.242 1.00 76.81 108 SER A C 1
ATOM 815 O O . SER A 1 108 ? -7.856 -8.503 11.150 1.00 76.81 108 SER A O 1
ATOM 817 N N . GLY A 1 109 ? -8.256 -9.377 9.115 1.00 76.88 109 GLY A N 1
ATOM 818 C CA . GLY A 1 109 ? -9.531 -8.701 8.872 1.00 76.88 109 GLY A CA 1
ATOM 819 C C . GLY A 1 109 ? -9.430 -7.315 8.230 1.00 76.88 109 GLY A C 1
ATOM 820 O O . GLY A 1 109 ? -10.441 -6.609 8.183 1.00 76.88 109 GLY A O 1
ATOM 821 N N . HIS A 1 110 ? -8.259 -6.912 7.724 1.00 80.94 110 HIS A N 1
ATOM 822 C CA . HIS A 1 110 ? -8.114 -5.646 6.999 1.00 80.94 110 HIS A CA 1
ATOM 823 C C . HIS A 1 110 ? -8.659 -5.742 5.574 1.00 80.94 110 HIS A C 1
ATOM 825 O O . HIS A 1 110 ? -8.588 -6.780 4.905 1.00 80.94 110 HIS A O 1
ATOM 831 N N . ARG A 1 111 ? -9.178 -4.619 5.073 1.00 81.88 111 ARG A N 1
ATOM 832 C CA . ARG A 1 111 ? -9.615 -4.504 3.681 1.00 81.88 111 ARG A CA 1
ATOM 833 C C . ARG A 1 111 ? -8.411 -4.142 2.827 1.00 81.88 111 ARG A C 1
ATOM 835 O O . ARG A 1 111 ? -8.038 -2.983 2.727 1.00 81.88 111 ARG A O 1
ATOM 842 N N . VAL A 1 112 ? -7.803 -5.157 2.222 1.00 85.88 112 VAL A N 1
ATOM 843 C CA . VAL A 1 112 ? -6.609 -4.993 1.387 1.00 85.88 112 VAL A CA 1
ATOM 844 C C . VAL A 1 112 ? -6.982 -5.001 -0.096 1.00 85.88 112 VAL A C 1
ATOM 846 O O . VAL A 1 112 ? -7.529 -5.993 -0.587 1.00 85.88 112 VAL A O 1
ATOM 849 N N . ARG A 1 113 ? -6.630 -3.941 -0.830 1.00 87.62 113 ARG A N 1
ATOM 850 C CA . ARG A 1 113 ? -6.774 -3.831 -2.294 1.00 87.62 113 ARG A CA 1
ATOM 851 C C . ARG A 1 113 ? -5.404 -3.615 -2.938 1.00 87.62 113 ARG A C 1
ATOM 853 O O . ARG A 1 113 ? -4.544 -2.979 -2.345 1.00 87.62 113 ARG A O 1
ATOM 860 N N . VAL A 1 114 ? -5.204 -4.158 -4.136 1.00 86.38 114 VAL A N 1
ATOM 861 C CA . VAL A 1 114 ? -3.969 -3.993 -4.920 1.00 86.38 114 VAL A CA 1
ATOM 862 C C . VAL A 1 114 ? -4.348 -3.374 -6.264 1.00 86.38 114 VAL A C 1
ATOM 864 O O . VAL A 1 114 ? -5.324 -3.838 -6.863 1.00 86.38 114 VAL A O 1
ATOM 867 N N . LEU A 1 115 ? -3.620 -2.335 -6.677 1.00 81.19 115 LEU A N 1
ATOM 868 C CA . LEU A 1 115 ? -3.722 -1.654 -7.972 1.00 81.19 115 LEU A CA 1
ATOM 869 C C . LEU A 1 115 ? -2.524 -2.003 -8.854 1.00 81.19 115 LEU A C 1
ATOM 871 O O . LEU A 1 115 ? -1.391 -2.023 -8.315 1.00 81.19 115 LEU A O 1
#

Mean predicted aligned error: 13.12 Å